Protein AF-A0A9P7B1E9-F1 (afdb_monomer)

Mean predicted aligned error: 4.39 Å

InterPro domains:
  IPR023210 NADP-dependent oxidoreductase domain [PF00248] (2-74)
  IPR036812 NAD(P)-dependent oxidoreductase domain superfamily [G3DSA:3.20.20.100] (1-88)
  IPR036812 NAD(P)-dependent oxidoreductase domain superfamily [SSF51430] (2-75)

Solvent-accessible surface area (backbone atoms only — not comparable to full-atom values): 5270 Å² total; per-residue (Å²): 124,69,49,76,30,68,52,22,36,62,46,64,61,39,86,81,31,32,41,70,70,62,39,45,53,51,51,50,52,36,48,78,71,66,46,36,37,40,35,55,49,78,18,51,65,55,52,57,45,40,36,65,75,69,69,51,60,69,91,67,48,48,81,47,80,83,86,86,78,63,43,39,80,44,64,70,48,60,49,91,74,55,90,50,49,92,82,56,30,84

Radius of gyration: 14.4 Å; Cα contacts (8 Å, |Δi|>4): 122; chains: 1; bounding box: 34×26×37 Å

Structure (mmCIF, N/CA/C/O backbone):
data_AF-A0A9P7B1E9-F1
#
_entry.id   AF-A0A9P7B1E9-F1
#
loop_
_atom_site.group_PDB
_atom_site.id
_atom_site.type_symbol
_atom_site.label_atom_id
_atom_site.label_alt_id
_atom_site.label_comp_id
_atom_site.label_asym_id
_atom_site.label_entity_id
_atom_site.label_seq_id
_atom_site.pdbx_PDB_ins_code
_atom_site.Cartn_x
_atom_site.Cartn_y
_atom_site.Cartn_z
_atom_site.occupancy
_atom_site.B_iso_or_equiv
_atom_site.auth_seq_id
_atom_site.auth_comp_id
_atom_site.auth_asym_id
_atom_site.auth_atom_id
_atom_site.pdbx_PDB_model_num
ATOM 1 N N . VAL A 1 1 ? 3.199 -1.495 14.641 1.00 91.88 1 VAL A N 1
ATOM 2 C CA . VAL A 1 1 ? 3.176 -2.443 13.501 1.00 91.88 1 VAL A CA 1
ATOM 3 C C . VAL A 1 1 ? 2.896 -1.638 12.242 1.00 91.88 1 VAL A C 1
ATOM 5 O O . VAL A 1 1 ? 2.124 -0.693 12.338 1.00 91.88 1 VAL A O 1
ATOM 8 N N . ILE A 1 2 ? 3.551 -1.949 11.122 1.00 95.44 2 ILE A N 1
ATOM 9 C CA . ILE A 1 2 ? 3.361 -1.276 9.825 1.00 95.44 2 ILE A CA 1
ATOM 10 C C . ILE A 1 2 ? 2.982 -2.347 8.804 1.00 95.44 2 ILE A C 1
ATOM 12 O O . ILE A 1 2 ? 3.594 -3.416 8.805 1.00 95.44 2 ILE A O 1
ATOM 16 N N . LEU A 1 3 ? 1.997 -2.067 7.951 1.00 96.06 3 LEU A N 1
ATOM 17 C CA . LEU A 1 3 ? 1.688 -2.922 6.809 1.00 96.06 3 LEU A CA 1
ATOM 18 C C . LEU A 1 3 ? 2.579 -2.529 5.628 1.00 96.06 3 LEU A C 1
ATOM 20 O O . LEU A 1 3 ? 2.419 -1.449 5.061 1.00 96.06 3 LEU A O 1
ATOM 24 N N . GLY A 1 4 ? 3.512 -3.405 5.263 1.00 94.88 4 GLY A N 1
ATOM 25 C CA . GLY A 1 4 ? 4.258 -3.278 4.014 1.00 94.88 4 GLY A CA 1
ATOM 26 C C . GLY A 1 4 ? 3.399 -3.740 2.841 1.00 94.88 4 GLY A C 1
ATOM 27 O O . GLY A 1 4 ? 2.908 -4.867 2.841 1.00 94.88 4 GLY A O 1
ATOM 28 N N . CYS A 1 5 ? 3.230 -2.888 1.835 1.00 94.50 5 CYS A N 1
ATOM 29 C CA . CYS A 1 5 ? 2.350 -3.139 0.698 1.00 94.50 5 CYS A CA 1
ATOM 30 C C . CYS A 1 5 ? 3.102 -3.517 -0.582 1.00 94.50 5 CYS A C 1
ATOM 32 O O . CYS A 1 5 ? 2.531 -3.443 -1.668 1.00 94.50 5 CYS A O 1
ATOM 34 N N . MET A 1 6 ? 4.372 -3.916 -0.483 1.00 91.69 6 MET A N 1
ATOM 35 C CA . MET A 1 6 ? 5.143 -4.366 -1.642 1.00 91.69 6 MET A CA 1
ATOM 36 C C . MET A 1 6 ? 4.515 -5.617 -2.278 1.00 91.69 6 MET A C 1
ATOM 38 O O . MET A 1 6 ? 4.503 -5.740 -3.490 1.00 91.69 6 MET A O 1
ATOM 42 N N . SER A 1 7 ? 3.912 -6.499 -1.480 1.00 93.00 7 SER A N 1
ATOM 43 C CA . SER A 1 7 ? 3.284 -7.742 -1.951 1.00 93.00 7 SER A CA 1
ATOM 44 C C . SER A 1 7 ? 1.925 -7.582 -2.615 1.00 93.00 7 SER A C 1
ATOM 46 O O . SER A 1 7 ? 1.269 -8.590 -2.837 1.00 93.00 7 SER A O 1
ATOM 48 N N . TYR A 1 8 ? 1.482 -6.368 -2.934 1.00 94.75 8 TYR A N 1
ATOM 49 C CA . TYR A 1 8 ? 0.190 -6.143 -3.580 1.00 94.75 8 TYR A CA 1
ATOM 50 C C . TYR A 1 8 ? 0.382 -5.393 -4.892 1.00 94.75 8 TYR A C 1
ATOM 52 O O . TYR A 1 8 ? 1.078 -4.380 -4.926 1.00 94.75 8 TYR A O 1
ATOM 60 N N . GLY A 1 9 ? -0.256 -5.853 -5.966 1.00 92.69 9 GLY A N 1
ATOM 61 C CA . GLY A 1 9 ? -0.092 -5.229 -7.277 1.00 92.69 9 GLY A CA 1
ATOM 62 C C . GLY A 1 9 ? -0.304 -6.204 -8.424 1.00 92.69 9 GLY A C 1
ATOM 63 O O . GLY A 1 9 ? -1.253 -6.987 -8.414 1.00 92.69 9 GLY A O 1
ATOM 64 N N . ASN A 1 10 ? 0.551 -6.112 -9.439 1.00 90.81 10 ASN A N 1
ATOM 65 C CA . ASN A 1 10 ? 0.529 -6.984 -10.609 1.00 90.81 10 ASN A CA 1
ATOM 66 C C . ASN A 1 10 ? 1.418 -8.234 -10.427 1.00 90.81 10 ASN A C 1
ATOM 68 O O . ASN A 1 10 ? 2.628 -8.110 -10.241 1.00 90.81 10 ASN A O 1
ATOM 72 N N . LYS A 1 11 ? 0.843 -9.441 -10.561 1.00 92.94 11 LYS A N 1
ATOM 73 C CA . LYS A 1 11 ? 1.573 -10.728 -10.485 1.00 92.94 11 LYS A CA 1
ATOM 74 C C . LYS A 1 11 ? 2.659 -10.912 -11.547 1.00 92.94 11 LYS A C 1
ATOM 76 O O . LYS A 1 11 ? 3.568 -11.711 -11.350 1.00 92.94 11 LYS A O 1
ATOM 81 N N . GLN A 1 12 ? 2.611 -10.162 -12.648 1.00 91.31 12 GLN A N 1
ATOM 82 C CA . GLN A 1 12 ? 3.667 -10.180 -13.667 1.00 91.31 12 GLN A CA 1
ATOM 83 C C . GLN A 1 12 ? 5.001 -9.639 -13.141 1.00 91.31 12 GLN A C 1
ATOM 85 O O . GLN A 1 12 ? 6.048 -10.003 -13.670 1.00 91.31 12 GLN A O 1
ATOM 90 N N . TRP A 1 13 ? 4.970 -8.816 -12.088 1.00 85.44 13 TRP A N 1
ATOM 91 C CA . TRP A 1 13 ? 6.182 -8.312 -11.454 1.00 85.44 13 TRP A CA 1
ATOM 92 C C . TRP A 1 13 ? 6.915 -9.405 -10.665 1.00 85.44 13 TRP A C 1
ATOM 94 O O . TRP A 1 13 ? 8.137 -9.529 -10.774 1.00 85.44 13 TRP A O 1
ATOM 104 N N . ALA A 1 14 ? 6.178 -10.218 -9.898 1.00 89.38 14 ALA A N 1
ATOM 105 C CA . ALA A 1 14 ? 6.698 -11.409 -9.234 1.00 89.38 14 ALA A CA 1
ATOM 106 C C . ALA A 1 14 ? 5.579 -12.370 -8.787 1.00 89.38 14 ALA A C 1
ATOM 108 O O . ALA A 1 14 ? 4.492 -11.941 -8.406 1.00 89.38 14 ALA A O 1
ATOM 109 N N . GLU A 1 15 ? 5.878 -13.673 -8.738 1.00 92.75 15 GLU A N 1
ATOM 110 C CA . GLU A 1 15 ? 4.900 -14.732 -8.416 1.00 92.75 15 GLU A CA 1
ATOM 111 C C . GLU A 1 15 ? 4.259 -14.606 -7.024 1.00 92.75 15 GLU A C 1
ATOM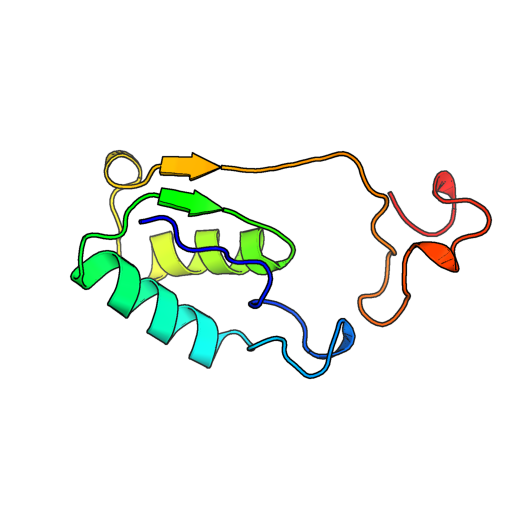 113 O O . GLU A 1 15 ? 3.135 -15.054 -6.814 1.00 92.75 15 GLU A O 1
ATOM 118 N N . TRP A 1 16 ? 4.961 -13.997 -6.066 1.00 91.94 16 TRP A N 1
ATOM 119 C CA . TRP A 1 16 ? 4.500 -13.827 -4.683 1.00 91.94 16 TRP A CA 1
ATOM 120 C C . TRP A 1 16 ? 3.587 -12.610 -4.482 1.00 91.94 16 TRP A C 1
ATOM 122 O O . TRP A 1 16 ? 3.099 -12.385 -3.373 1.00 91.94 16 TRP A O 1
ATOM 132 N N . VAL A 1 17 ? 3.377 -11.804 -5.523 1.00 94.00 17 VAL A N 1
ATOM 133 C CA . VAL A 1 17 ? 2.488 -10.643 -5.471 1.00 94.00 17 VAL A CA 1
ATOM 134 C C . VAL A 1 17 ? 1.041 -11.120 -5.413 1.00 94.00 17 VAL A C 1
ATOM 136 O O . VAL A 1 17 ? 0.637 -12.035 -6.123 1.00 94.00 17 VAL A O 1
ATOM 139 N N . LEU A 1 18 ? 0.241 -10.479 -4.575 1.00 95.38 18 LEU A N 1
ATOM 140 C CA . LEU A 1 18 ? -1.189 -10.707 -4.444 1.00 95.38 18 LEU A CA 1
ATOM 141 C C . LEU A 1 18 ? -1.943 -9.662 -5.265 1.00 95.38 18 LEU A C 1
ATOM 143 O O . LEU A 1 18 ? -1.599 -8.474 -5.270 1.00 95.38 18 LEU A O 1
ATOM 147 N N . GLU A 1 19 ? -2.972 -10.108 -5.979 1.00 94.44 19 GLU A N 1
ATOM 148 C CA . GLU A 1 19 ? -3.758 -9.220 -6.832 1.00 94.44 19 GLU A CA 1
ATOM 149 C C . GLU A 1 19 ? -4.876 -8.540 -6.039 1.00 94.44 19 GLU A C 1
ATOM 151 O O . GLU A 1 19 ? -5.009 -8.678 -4.824 1.00 94.44 19 GLU A O 1
ATOM 156 N N . LYS A 1 20 ? -5.663 -7.737 -6.747 1.00 94.62 20 LYS A N 1
ATOM 157 C CA . LYS A 1 20 ? -6.608 -6.780 -6.181 1.00 94.62 20 LYS A CA 1
ATOM 158 C C . LYS A 1 20 ? -7.513 -7.350 -5.087 1.00 94.62 20 LYS A C 1
ATOM 160 O O . LYS A 1 20 ? -7.637 -6.713 -4.047 1.00 94.62 20 LYS A O 1
ATOM 165 N N . ASP A 1 21 ? -8.166 -8.483 -5.317 1.00 95.94 21 ASP A N 1
ATOM 166 C CA . ASP A 1 21 ? -9.176 -8.979 -4.377 1.00 95.94 21 ASP A CA 1
ATOM 167 C C . ASP A 1 21 ? -8.539 -9.405 -3.048 1.00 95.94 21 ASP A C 1
ATOM 169 O O . ASP A 1 21 ? -8.957 -8.929 -1.993 1.00 95.94 21 ASP A O 1
ATOM 173 N N . GLU A 1 22 ? -7.444 -10.166 -3.116 1.00 96.75 22 GLU A N 1
ATOM 174 C CA . GLU A 1 22 ? -6.638 -10.575 -1.957 1.00 96.75 22 GLU A CA 1
ATOM 175 C C . GLU A 1 22 ? -6.069 -9.348 -1.216 1.00 96.75 22 GLU A C 1
ATOM 177 O O . GLU A 1 22 ? -6.138 -9.244 0.011 1.00 96.75 22 GLU A O 1
ATOM 182 N N . ALA A 1 23 ? -5.560 -8.361 -1.963 1.00 96.12 23 ALA A N 1
ATOM 183 C CA . ALA A 1 23 ? -5.038 -7.121 -1.394 1.00 96.12 23 ALA A CA 1
ATOM 184 C C . ALA A 1 23 ? -6.109 -6.343 -0.615 1.00 96.12 23 ALA A C 1
ATOM 186 O O . ALA A 1 23 ? -5.857 -5.865 0.491 1.00 96.12 23 ALA A O 1
ATOM 187 N N . LEU A 1 24 ? -7.317 -6.222 -1.172 1.00 96.94 24 LEU A N 1
ATOM 188 C CA . LEU A 1 24 ? -8.419 -5.498 -0.540 1.00 96.94 24 LEU A CA 1
ATOM 189 C C . LEU A 1 24 ? -8.901 -6.190 0.741 1.00 96.94 24 LEU A C 1
ATOM 191 O O . LEU A 1 24 ? -9.209 -5.498 1.712 1.00 96.94 24 LEU A O 1
ATOM 195 N N . GLU A 1 25 ? -8.937 -7.523 0.773 1.00 97.75 25 GLU A N 1
ATOM 196 C CA . GLU A 1 25 ? -9.247 -8.280 1.993 1.00 97.75 25 GLU A CA 1
ATOM 197 C C . GLU A 1 25 ? -8.206 -8.027 3.089 1.00 97.75 25 GLU A C 1
ATOM 199 O O . GLU A 1 25 ? -8.564 -7.721 4.230 1.00 97.75 25 GLU A O 1
ATOM 204 N N . HIS A 1 26 ? -6.920 -8.060 2.734 1.00 97.12 26 HIS A N 1
ATOM 205 C CA . HIS A 1 26 ? -5.835 -7.787 3.674 1.00 97.12 26 HIS A CA 1
ATOM 206 C C . HIS A 1 26 ? -5.862 -6.345 4.194 1.00 97.12 26 HIS A C 1
ATOM 208 O O . HIS A 1 26 ? -5.695 -6.124 5.394 1.00 97.12 26 HIS A O 1
ATOM 214 N N . PHE A 1 27 ? -6.104 -5.355 3.328 1.00 97.06 27 PHE A N 1
ATOM 215 C CA . PHE A 1 27 ? -6.207 -3.950 3.736 1.00 97.06 27 PHE A CA 1
ATOM 216 C C . PHE A 1 27 ? -7.371 -3.711 4.692 1.00 97.06 27 PHE A C 1
ATOM 218 O O . PHE A 1 27 ? -7.213 -2.997 5.684 1.00 97.06 27 PHE A O 1
ATOM 225 N N . LYS A 1 28 ? -8.518 -4.344 4.430 1.00 97.56 28 LYS A N 1
ATOM 226 C CA . LYS A 1 28 ? -9.669 -4.286 5.328 1.00 97.56 28 LYS A CA 1
ATOM 227 C C . LYS A 1 28 ? -9.326 -4.875 6.696 1.00 97.56 28 LYS A C 1
ATOM 229 O O . LYS A 1 28 ? -9.505 -4.195 7.702 1.00 97.56 28 LYS A O 1
ATOM 234 N N . ALA A 1 29 ? -8.773 -6.087 6.727 1.00 98.00 29 ALA A N 1
ATOM 235 C CA . ALA A 1 29 ? -8.397 -6.749 7.973 1.00 98.00 29 ALA A CA 1
ATOM 236 C C . ALA A 1 29 ? -7.352 -5.941 8.761 1.00 98.00 29 ALA A C 1
ATOM 238 O O . ALA A 1 29 ? -7.484 -5.762 9.970 1.00 98.00 29 ALA A O 1
ATOM 239 N N . ALA A 1 30 ? -6.335 -5.398 8.085 1.00 97.62 30 ALA A N 1
ATOM 240 C CA . ALA A 1 30 ? -5.322 -4.558 8.717 1.00 97.62 30 ALA A CA 1
ATOM 241 C C . ALA A 1 30 ? -5.944 -3.316 9.370 1.00 97.62 30 ALA A C 1
ATOM 243 O O . ALA A 1 30 ? -5.637 -3.012 10.524 1.00 97.62 30 ALA A O 1
ATOM 244 N N . TYR A 1 31 ? -6.849 -2.634 8.664 1.00 97.69 31 TYR A N 1
ATOM 245 C CA . TYR A 1 31 ? -7.552 -1.474 9.203 1.00 97.69 31 TYR A CA 1
ATOM 246 C C . TYR A 1 31 ? -8.437 -1.831 10.405 1.00 97.69 31 TYR A C 1
ATOM 248 O O . TYR A 1 31 ? -8.367 -1.159 11.433 1.00 97.69 31 TYR A O 1
ATOM 256 N N . GLU A 1 32 ? -9.221 -2.910 10.313 1.00 97.38 32 GLU A N 1
ATOM 257 C CA . GLU A 1 32 ? -10.094 -3.392 11.397 1.00 97.38 32 GLU A CA 1
ATOM 258 C C . GLU A 1 32 ? -9.306 -3.794 12.654 1.00 97.38 32 GLU A C 1
ATOM 260 O O . GLU A 1 32 ? -9.782 -3.616 13.774 1.00 97.38 32 GLU A O 1
ATOM 265 N N . LEU A 1 33 ? -8.067 -4.262 12.483 1.00 98.12 33 LEU A N 1
ATOM 266 C CA . LEU A 1 33 ? -7.135 -4.568 13.572 1.00 98.12 33 LEU A CA 1
ATOM 267 C C . LEU A 1 33 ? -6.381 -3.333 14.104 1.00 98.12 33 LEU A C 1
ATOM 269 O O . LEU A 1 33 ? -5.520 -3.462 14.975 1.00 98.12 33 LEU A O 1
ATOM 273 N N . GLY A 1 34 ? -6.677 -2.135 13.594 1.00 97.31 34 GLY A N 1
ATOM 274 C CA . GLY A 1 34 ? -6.054 -0.881 14.019 1.00 97.31 34 GLY A CA 1
ATOM 275 C C . GLY A 1 34 ? -4.658 -0.632 13.439 1.00 97.31 34 GLY A C 1
ATOM 276 O O . GLY A 1 34 ? -3.958 0.273 13.898 1.00 97.31 34 GLY A O 1
ATOM 277 N N . ILE A 1 35 ? -4.230 -1.399 12.431 1.00 97.88 35 ILE A N 1
ATOM 278 C CA . ILE A 1 35 ? -2.971 -1.163 11.714 1.00 97.88 35 ILE A CA 1
ATOM 279 C C . ILE A 1 35 ? -3.209 -0.048 10.696 1.00 97.88 35 ILE A C 1
ATOM 281 O O . ILE A 1 35 ? -3.745 -0.264 9.610 1.00 97.88 35 ILE A O 1
ATOM 285 N N . ASN A 1 36 ? -2.793 1.160 11.061 1.00 95.69 36 ASN A N 1
ATOM 286 C CA . ASN A 1 36 ? -3.091 2.392 10.332 1.00 95.69 36 ASN A CA 1
ATOM 287 C C . ASN A 1 36 ? -1.893 3.021 9.605 1.00 95.69 36 ASN A C 1
ATOM 289 O O . ASN A 1 36 ? -2.074 4.009 8.896 1.00 95.69 36 ASN A O 1
ATOM 293 N N . THR A 1 37 ? -0.690 2.463 9.755 1.00 96.19 37 THR A N 1
ATOM 294 C CA . THR A 1 37 ? 0.500 2.897 9.010 1.00 96.19 37 THR A CA 1
ATOM 295 C C . THR A 1 37 ? 0.776 1.929 7.872 1.00 96.19 37 THR A C 1
ATOM 297 O O . THR A 1 37 ? 1.102 0.764 8.127 1.00 96.19 37 THR A O 1
ATOM 300 N N . TRP A 1 38 ? 0.641 2.397 6.631 1.00 94.00 38 TRP A N 1
ATOM 301 C CA . TRP A 1 38 ? 0.808 1.596 5.414 1.00 94.00 38 TRP A CA 1
ATOM 302 C C . TRP A 1 3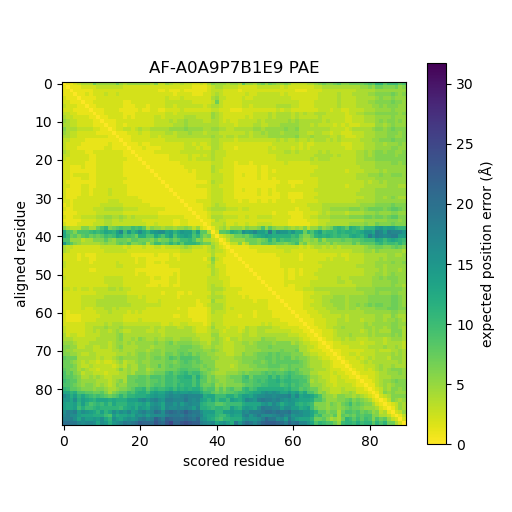8 ? 1.944 2.160 4.552 1.00 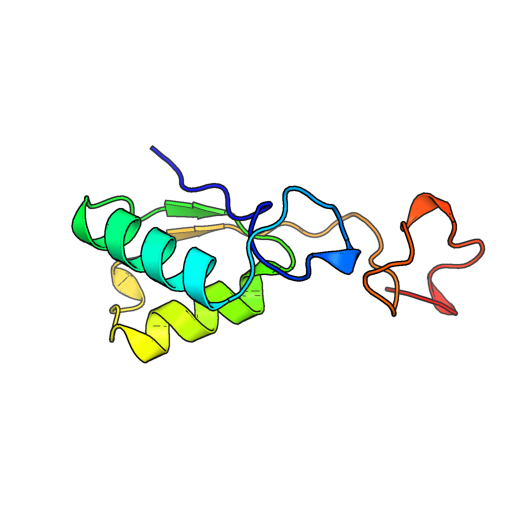94.00 38 TRP A C 1
ATOM 304 O O . TRP A 1 38 ? 2.048 3.375 4.372 1.00 94.00 38 TRP A O 1
ATOM 314 N N . ASP A 1 39 ? 2.787 1.273 4.026 1.00 83.75 39 ASP A N 1
ATOM 315 C CA . ASP A 1 39 ? 3.985 1.599 3.246 1.00 83.75 39 ASP A CA 1
ATOM 316 C C . ASP A 1 39 ? 3.894 0.996 1.837 1.00 83.75 39 ASP A C 1
ATOM 318 O O . ASP A 1 39 ? 3.569 -0.177 1.703 1.00 83.75 39 ASP A O 1
ATOM 322 N N . ASN A 1 40 ? 4.141 1.770 0.781 1.00 72.25 40 ASN A N 1
ATOM 323 C CA . ASN A 1 40 ? 3.611 1.477 -0.561 1.00 72.25 40 ASN A CA 1
ATOM 324 C C . ASN A 1 40 ? 4.662 1.139 -1.662 1.00 72.25 40 ASN A C 1
ATOM 326 O O . ASN A 1 40 ? 5.876 1.205 -1.439 1.00 72.25 40 ASN A O 1
ATOM 330 N N . GLY A 1 41 ? 4.147 0.692 -2.825 1.00 70.25 41 GLY A N 1
ATOM 331 C CA . GLY A 1 41 ? 4.827 0.302 -4.083 1.00 70.25 41 GLY A CA 1
ATOM 332 C C . GLY A 1 41 ? 3.837 0.359 -5.275 1.00 70.25 41 GLY A C 1
ATOM 333 O O . GLY A 1 41 ? 2.994 1.249 -5.283 1.00 70.25 41 GLY A O 1
ATOM 334 N N . ASP A 1 42 ? 3.816 -0.605 -6.221 1.00 74.25 42 ASP A N 1
ATOM 335 C CA . ASP A 1 42 ? 2.742 -0.710 -7.267 1.00 74.25 42 ASP A CA 1
ATOM 336 C C . ASP A 1 42 ? 1.316 -0.743 -6.659 1.00 74.25 42 ASP A C 1
ATOM 338 O O . ASP A 1 42 ? 0.306 -0.393 -7.273 1.00 74.25 42 ASP A O 1
ATOM 342 N N . SER A 1 43 ? 1.240 -1.100 -5.378 1.00 81.88 43 SER A N 1
ATOM 343 C CA . SER A 1 43 ? 0.051 -1.057 -4.538 1.00 81.88 43 SER A CA 1
ATOM 344 C C . SER A 1 43 ? -0.553 0.328 -4.302 1.00 81.88 43 SER A C 1
ATOM 346 O O . SER A 1 43 ? -1.665 0.377 -3.780 1.00 81.88 43 SER A O 1
ATOM 348 N N . GLU A 1 44 ? 0.084 1.446 -4.674 1.00 89.50 44 GLU A N 1
ATOM 349 C CA . GLU A 1 44 ? -0.467 2.798 -4.454 1.00 89.50 44 GLU A CA 1
ATOM 350 C C . GLU A 1 44 ? -1.893 2.952 -5.003 1.00 89.50 44 GLU A C 1
ATOM 352 O O . GLU A 1 44 ? -2.785 3.468 -4.317 1.00 89.50 44 GLU A O 1
ATOM 357 N N . ARG A 1 45 ? -2.149 2.410 -6.201 1.00 92.12 45 ARG A N 1
ATOM 358 C CA . ARG A 1 45 ? -3.494 2.396 -6.799 1.00 92.12 45 ARG A CA 1
ATOM 359 C C . ARG A 1 45 ? -4.494 1.582 -5.969 1.00 92.12 45 ARG A C 1
ATOM 361 O O . ARG A 1 45 ? -5.647 1.990 -5.833 1.00 92.12 45 ARG A O 1
ATOM 368 N N . LEU A 1 46 ? -4.053 0.457 -5.400 1.00 95.00 46 LEU A N 1
ATOM 369 C CA . LEU A 1 46 ? -4.886 -0.453 -4.609 1.00 95.00 46 LEU A CA 1
ATOM 370 C C . LEU A 1 46 ? -5.167 0.116 -3.217 1.00 95.00 46 LEU A C 1
ATOM 372 O O . LEU A 1 46 ? -6.293 0.008 -2.743 1.00 95.00 46 LEU A O 1
ATOM 376 N N . VAL A 1 47 ? -4.194 0.786 -2.594 1.00 95.06 47 VAL A N 1
ATOM 377 C CA . VAL A 1 47 ? -4.385 1.528 -1.339 1.00 95.06 47 VAL A CA 1
ATOM 378 C C . VAL A 1 47 ? -5.425 2.628 -1.537 1.00 95.06 47 VAL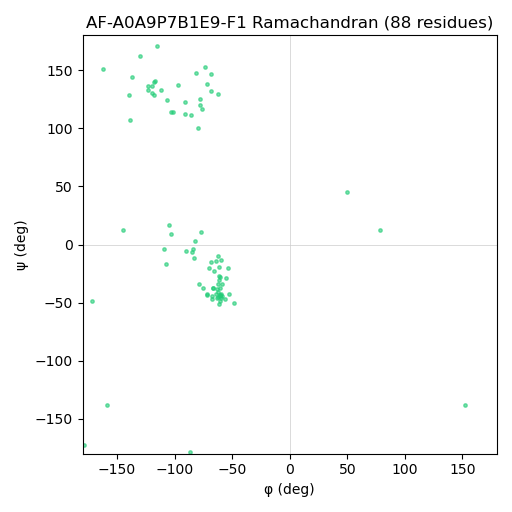 A C 1
ATOM 380 O O . VAL A 1 47 ? -6.380 2.721 -0.767 1.00 95.06 47 VAL A O 1
ATOM 383 N N . GLY A 1 48 ? -5.294 3.428 -2.601 1.00 94.56 48 GLY A N 1
ATOM 384 C CA . GLY A 1 48 ? -6.279 4.460 -2.926 1.00 94.56 48 GLY A CA 1
ATOM 385 C C . GLY A 1 48 ? -7.675 3.886 -3.184 1.00 94.56 48 GLY A C 1
ATOM 386 O O . GLY A 1 48 ? -8.677 4.486 -2.797 1.00 94.56 48 GLY A O 1
ATOM 387 N N . GLU A 1 49 ? -7.760 2.716 -3.821 1.00 95.75 49 GLU A N 1
ATOM 388 C CA . GLU A 1 49 ? -9.026 2.012 -4.001 1.00 95.75 49 GLU A CA 1
ATOM 389 C C . GLU A 1 49 ? -9.609 1.503 -2.678 1.00 95.75 49 GLU A C 1
ATOM 391 O O . GLU A 1 49 ? -10.794 1.710 -2.439 1.00 95.75 49 GLU A O 1
ATOM 396 N N . ALA A 1 50 ? -8.799 0.908 -1.802 1.00 96.19 50 ALA A N 1
ATOM 397 C CA . ALA A 1 50 ? -9.231 0.414 -0.497 1.00 96.19 50 ALA A CA 1
ATOM 398 C C . ALA A 1 50 ? -9.822 1.530 0.370 1.00 96.19 50 ALA A C 1
ATOM 400 O O . ALA A 1 50 ? -10.896 1.358 0.942 1.00 96.19 50 ALA A O 1
ATOM 401 N N . ILE A 1 51 ? -9.161 2.693 0.398 1.00 96.69 51 ILE A N 1
ATOM 402 C CA . ILE A 1 51 ? -9.630 3.877 1.131 1.00 96.69 51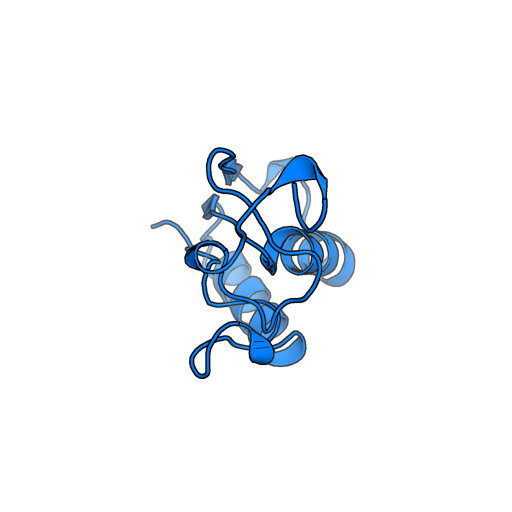 ILE A CA 1
ATOM 403 C C . ILE A 1 51 ? -11.042 4.264 0.685 1.00 96.69 51 ILE A C 1
ATOM 405 O O . ILE A 1 51 ? -11.913 4.475 1.522 1.00 96.69 51 ILE A O 1
ATOM 409 N N . ARG A 1 52 ? -11.290 4.305 -0.631 1.00 97.31 52 ARG A N 1
ATOM 410 C CA . ARG A 1 52 ? -12.611 4.635 -1.191 1.00 97.31 52 ARG A CA 1
ATOM 411 C C . ARG A 1 52 ? -13.633 3.518 -0.981 1.00 97.31 52 ARG A C 1
ATOM 413 O O . ARG A 1 52 ? -14.777 3.796 -0.649 1.00 97.31 52 ARG A O 1
ATOM 420 N N . LYS A 1 53 ? -13.237 2.260 -1.191 1.00 97.62 53 LYS A N 1
ATOM 421 C CA . LYS A 1 53 ? -14.125 1.090 -1.128 1.00 97.62 53 LYS A CA 1
ATOM 422 C C . LYS A 1 53 ? -14.641 0.830 0.284 1.00 97.62 53 LYS A C 1
ATOM 424 O O . LYS A 1 53 ? -15.784 0.411 0.438 1.00 97.62 53 LYS A O 1
ATOM 429 N N . PHE A 1 54 ? -13.799 1.045 1.290 1.00 97.56 54 PHE A N 1
ATOM 430 C CA . PHE A 1 54 ? -14.123 0.791 2.693 1.00 97.56 54 PHE A CA 1
ATOM 431 C C . PHE A 1 54 ? -14.443 2.065 3.479 1.00 97.56 54 PHE A C 1
ATOM 433 O O . PHE A 1 54 ? -14.557 1.995 4.698 1.00 97.56 54 PHE A O 1
ATOM 440 N N . ASP A 1 55 ? -14.580 3.201 2.787 1.00 97.62 55 ASP A N 1
ATOM 441 C CA . ASP A 1 55 ? -14.888 4.509 3.375 1.00 97.62 55 ASP A CA 1
ATOM 442 C C . ASP A 1 55 ? -13.974 4.851 4.566 1.00 97.62 55 ASP A C 1
ATOM 444 O O . ASP A 1 55 ? -14.411 5.258 5.641 1.00 97.62 55 ASP A O 1
ATOM 448 N N . ILE A 1 56 ? -12.667 4.614 4.394 1.00 97.56 56 ILE A N 1
ATOM 449 C CA . ILE A 1 56 ? -11.680 4.856 5.448 1.00 97.56 56 ILE A CA 1
ATOM 450 C C . ILE A 1 56 ? -11.399 6.361 5.507 1.00 97.56 56 ILE A C 1
ATOM 452 O O . ILE A 1 56 ? -10.883 6.914 4.529 1.00 97.56 56 ILE A O 1
ATOM 456 N N . PRO A 1 57 ? -11.647 7.041 6.643 1.00 97.56 57 PRO A N 1
ATOM 457 C CA . PRO A 1 57 ? -11.340 8.459 6.758 1.00 97.56 57 PRO A CA 1
ATOM 458 C C . PRO A 1 57 ? -9.834 8.687 6.603 1.00 97.56 57 PRO A C 1
ATOM 460 O O . PRO A 1 57 ? -9.020 8.020 7.249 1.00 97.56 57 PRO A O 1
ATOM 463 N N . ARG A 1 58 ? -9.433 9.622 5.736 1.00 95.62 58 ARG A N 1
ATOM 464 C CA . ARG A 1 58 ? -8.019 9.818 5.374 1.00 95.62 58 ARG A CA 1
ATOM 465 C C . ARG A 1 58 ? -7.151 10.144 6.591 1.00 95.62 58 ARG A C 1
ATOM 467 O O . ARG A 1 58 ? -5.995 9.728 6.634 1.00 95.62 58 ARG A O 1
ATOM 474 N N . GLU A 1 59 ? -7.691 10.857 7.570 1.00 97.31 59 GLU A N 1
ATOM 475 C CA . GLU A 1 59 ? -7.039 11.221 8.829 1.00 97.31 59 GLU A CA 1
ATOM 476 C C . GLU A 1 59 ? -6.778 10.027 9.760 1.00 97.31 59 GLU A C 1
ATOM 478 O O . GLU A 1 59 ? -5.987 10.138 10.694 1.00 97.31 59 GLU A O 1
ATOM 483 N N . LYS A 1 60 ? -7.414 8.876 9.508 1.00 97.19 60 LYS A N 1
ATOM 484 C CA . LYS A 1 60 ? -7.187 7.635 10.257 1.00 97.19 60 LYS A CA 1
ATOM 485 C C . LYS A 1 60 ? -5.999 6.832 9.742 1.00 97.19 60 LYS A C 1
ATOM 487 O O . LYS A 1 60 ? -5.646 5.857 10.395 1.00 97.19 60 LYS A O 1
ATOM 492 N N . LEU A 1 61 ? -5.385 7.227 8.624 1.00 97.19 61 LEU A N 1
ATOM 493 C CA . LEU A 1 61 ? -4.250 6.530 8.020 1.00 97.19 61 LEU A CA 1
ATOM 494 C C . LEU A 1 61 ? -2.986 7.395 7.980 1.00 97.19 61 LEU A C 1
ATOM 496 O O . LEU A 1 61 ? -3.009 8.572 7.611 1.00 97.19 61 LEU A O 1
ATOM 500 N N . VAL A 1 62 ? -1.851 6.760 8.257 1.00 96.88 62 VAL A N 1
ATOM 501 C CA . VAL A 1 62 ? -0.515 7.275 7.956 1.00 96.88 62 VAL A CA 1
ATOM 502 C C . VAL A 1 62 ? -0.006 6.532 6.724 1.00 96.88 62 VAL A C 1
ATOM 504 O O . VAL A 1 62 ? 0.203 5.323 6.759 1.00 96.88 62 VAL A O 1
ATOM 507 N N . ILE A 1 63 ? 0.176 7.257 5.621 1.00 94.88 63 ILE A N 1
ATOM 508 C CA . ILE A 1 63 ? 0.648 6.692 4.352 1.00 94.88 63 ILE A CA 1
ATOM 509 C C . ILE A 1 63 ? 2.093 7.128 4.151 1.00 94.88 63 ILE A C 1
ATOM 511 O O . ILE A 1 63 ? 2.379 8.326 4.172 1.00 94.88 63 ILE A O 1
ATOM 515 N N . LEU A 1 64 ? 2.981 6.157 3.961 1.00 94.19 64 LEU A N 1
ATOM 516 C CA . LEU A 1 64 ? 4.396 6.369 3.677 1.00 94.19 64 LEU A CA 1
ATOM 517 C C . LEU A 1 64 ? 4.693 5.917 2.241 1.00 94.19 64 LEU A C 1
ATOM 519 O O . LEU A 1 64 ? 4.261 4.835 1.845 1.00 94.19 64 LEU A O 1
ATOM 523 N N . THR A 1 65 ? 5.417 6.753 1.485 1.00 91.62 65 THR A N 1
ATOM 524 C CA . THR A 1 65 ? 5.879 6.443 0.122 1.00 91.62 65 THR A CA 1
ATOM 525 C C . THR A 1 65 ? 7.356 6.711 -0.084 1.00 91.62 65 THR A C 1
ATOM 527 O O . THR A 1 65 ? 7.998 7.396 0.716 1.00 91.62 65 THR A O 1
ATOM 530 N N . LYS A 1 66 ? 7.901 6.122 -1.149 1.00 89.00 66 LYS A N 1
ATOM 531 C CA . LYS A 1 66 ? 9.312 6.170 -1.522 1.00 89.00 66 LYS A CA 1
ATOM 532 C C . LYS A 1 66 ? 9.421 6.393 -3.026 1.00 89.00 66 LYS A C 1
ATOM 534 O O . LYS A 1 66 ? 8.654 5.830 -3.796 1.00 89.00 66 LYS A O 1
ATOM 539 N N . CYS A 1 67 ? 10.427 7.150 -3.441 1.00 87.88 67 CYS A N 1
ATOM 540 C CA . CYS A 1 67 ? 10.792 7.334 -4.842 1.00 87.88 67 CYS A CA 1
ATOM 541 C C . CYS A 1 67 ? 12.321 7.316 -4.939 1.00 87.88 67 CYS A C 1
ATOM 543 O O . CYS A 1 67 ? 12.975 7.997 -4.148 1.00 87.88 67 CYS A O 1
ATOM 545 N N . PHE A 1 68 ? 12.881 6.497 -5.836 1.00 86.12 68 PHE A N 1
ATOM 546 C CA . PHE A 1 68 ? 14.324 6.457 -6.120 1.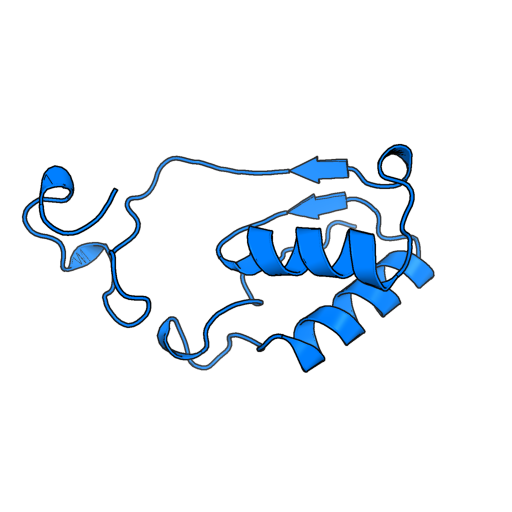00 86.12 68 PHE A CA 1
ATOM 547 C C . PHE A 1 68 ? 14.652 5.570 -7.328 1.00 86.12 68 PHE A C 1
ATOM 549 O O . PHE A 1 68 ? 15.417 5.965 -8.199 1.00 86.12 68 PHE A O 1
ATOM 556 N N . MET A 1 69 ? 14.098 4.354 -7.348 1.00 85.06 69 MET A N 1
ATOM 557 C CA . MET A 1 69 ? 14.364 3.363 -8.392 1.00 85.06 69 MET A CA 1
ATOM 558 C C . MET A 1 69 ? 13.509 3.631 -9.625 1.00 85.06 69 MET A C 1
ATOM 560 O O . MET A 1 69 ? 12.359 4.044 -9.492 1.00 85.06 69 MET A O 1
ATOM 564 N N . THR A 1 70 ? 14.061 3.315 -10.794 1.00 86.88 70 THR A N 1
ATOM 565 C CA . THR A 1 70 ? 13.327 3.361 -12.056 1.00 86.88 70 THR A CA 1
ATOM 566 C C . THR A 1 70 ? 12.255 2.277 -12.112 1.00 86.88 70 THR A C 1
ATOM 568 O O . THR A 1 70 ? 12.426 1.171 -11.587 1.00 86.88 70 THR A O 1
ATOM 571 N N . VAL A 1 71 ? 11.153 2.590 -12.777 1.00 84.75 71 VAL A N 1
ATOM 572 C CA . VAL A 1 71 ? 10.019 1.706 -13.029 1.00 84.75 71 VAL A CA 1
ATOM 573 C C . VAL A 1 71 ? 9.899 1.531 -14.537 1.00 84.75 71 VAL A C 1
ATOM 575 O O . VAL A 1 71 ? 9.911 2.501 -15.289 1.00 84.75 71 VAL A O 1
ATOM 578 N N . ALA A 1 72 ? 9.837 0.284 -14.997 1.00 87.38 72 ALA A N 1
ATOM 579 C CA . ALA A 1 72 ? 9.640 -0.001 -16.413 1.00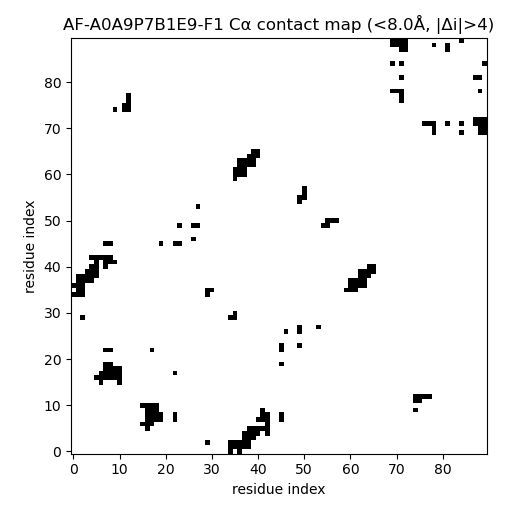 87.38 72 ALA A CA 1
ATOM 580 C C . ALA A 1 72 ? 8.192 0.285 -16.834 1.00 87.38 72 ALA A C 1
ATOM 582 O O . ALA A 1 72 ? 7.272 0.132 -16.033 1.00 87.38 72 ALA A O 1
ATOM 583 N N . ASP A 1 73 ? 7.983 0.609 -18.112 1.00 86.00 73 ASP A N 1
ATOM 584 C CA . ASP A 1 73 ? 6.637 0.849 -18.658 1.00 86.00 73 ASP A CA 1
ATOM 585 C C . ASP A 1 73 ? 5.717 -0.379 -18.562 1.00 86.00 73 ASP A C 1
ATOM 587 O O . ASP A 1 73 ? 4.491 -0.247 -18.521 1.00 86.00 73 ASP A O 1
ATOM 591 N N . THR A 1 74 ? 6.301 -1.584 -18.547 1.00 87.06 74 THR A N 1
ATOM 592 C CA . THR A 1 74 ? 5.566 -2.842 -18.411 1.00 87.06 74 THR A CA 1
ATOM 593 C C . THR A 1 74 ? 5.948 -3.582 -17.126 1.00 87.06 74 THR A C 1
ATOM 595 O O . THR A 1 74 ? 7.125 -3.634 -16.761 1.00 87.06 74 THR A O 1
ATOM 598 N N . PRO A 1 75 ? 4.971 -4.196 -16.437 1.00 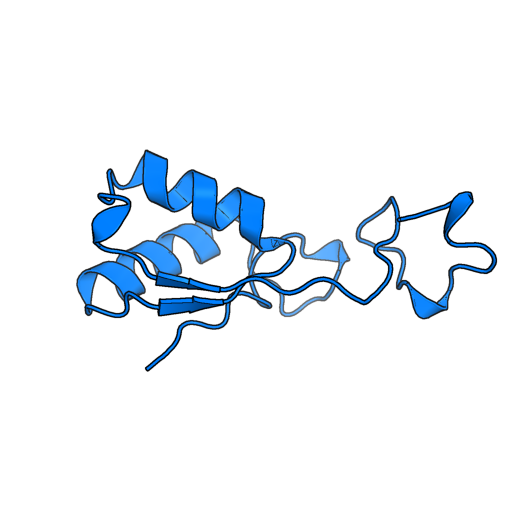85.56 75 PRO A N 1
ATOM 599 C CA . PRO A 1 75 ? 5.182 -4.812 -15.126 1.00 85.56 75 PRO A CA 1
ATOM 600 C C . PRO A 1 75 ? 6.041 -6.087 -15.160 1.00 85.56 75 PRO A C 1
ATOM 602 O O . PRO A 1 75 ? 6.602 -6.463 -14.137 1.00 85.56 75 PRO A O 1
ATOM 605 N N . ASP A 1 76 ? 6.174 -6.742 -16.314 1.00 88.19 76 ASP A N 1
ATOM 606 C CA . ASP A 1 76 ? 7.020 -7.923 -16.537 1.00 88.19 76 ASP A CA 1
ATOM 607 C C . ASP A 1 76 ? 8.496 -7.573 -16.819 1.00 88.19 76 ASP A C 1
ATOM 609 O O . ASP A 1 76 ? 9.383 -8.437 -16.798 1.00 88.19 76 ASP A O 1
ATOM 613 N N . THR A 1 77 ? 8.792 -6.294 -17.065 1.00 88.25 77 THR A N 1
ATOM 614 C CA . THR A 1 77 ? 10.152 -5.829 -17.324 1.00 88.25 77 THR A CA 1
ATOM 615 C C . THR A 1 77 ? 10.828 -5.416 -16.023 1.00 88.25 77 THR A C 1
ATOM 617 O O . THR A 1 77 ? 10.500 -4.407 -15.406 1.00 88.25 77 THR A O 1
ATOM 620 N N . HIS A 1 78 ? 11.850 -6.170 -15.616 1.00 83.50 78 HIS A N 1
ATOM 621 C CA . HIS A 1 78 ? 12.656 -5.784 -14.461 1.00 83.50 78 HIS A CA 1
ATOM 622 C C . HIS A 1 78 ? 13.488 -4.516 -14.769 1.00 83.50 78 HIS A C 1
ATOM 624 O O . HIS A 1 78 ? 14.201 -4.513 -15.780 1.00 83.50 78 HIS A O 1
ATOM 630 N N . PRO A 1 79 ? 13.502 -3.488 -13.895 1.00 80.75 79 PRO A N 1
ATOM 631 C CA . PRO A 1 79 ? 14.201 -2.220 -14.144 1.00 80.75 79 PRO A CA 1
ATOM 632 C C . PRO A 1 79 ? 15.696 -2.350 -14.464 1.00 80.75 79 PRO A C 1
ATOM 634 O O . PRO A 1 79 ? 16.238 -1.571 -15.238 1.00 80.75 79 PRO A O 1
ATOM 637 N N . SER A 1 80 ? 16.372 -3.383 -13.947 1.00 81.94 80 SER A N 1
ATOM 638 C CA . SER A 1 80 ? 17.786 -3.654 -14.276 1.00 81.94 80 SER A CA 1
ATOM 639 C C . SER A 1 80 ? 18.045 -4.004 -15.748 1.00 81.94 80 SER A C 1
ATOM 641 O O . SER A 1 80 ? 19.198 -4.019 -16.173 1.00 81.94 80 SER A O 1
ATOM 643 N N . LYS A 1 81 ? 17.000 -4.318 -16.526 1.00 82.31 81 LYS A N 1
ATOM 644 C CA . LYS A 1 81 ? 17.091 -4.591 -17.968 1.00 82.31 81 LYS A CA 1
ATOM 645 C C . LYS A 1 81 ? 16.924 -3.325 -18.818 1.00 82.31 81 LYS A C 1
ATOM 647 O O . LYS A 1 81 ? 17.066 -3.396 -20.039 1.00 82.31 81 LYS A O 1
ATOM 652 N N . LEU A 1 82 ? 16.618 -2.181 -18.203 1.00 81.75 82 LEU A N 1
ATOM 653 C CA . LEU A 1 82 ? 16.479 -0.907 -18.900 1.00 81.75 82 LEU A CA 1
ATOM 654 C C . LEU A 1 82 ? 17.871 -0.356 -19.233 1.00 81.75 82 LEU A C 1
ATOM 656 O O . LEU A 1 82 ? 18.667 -0.066 -18.347 1.00 81.75 82 LE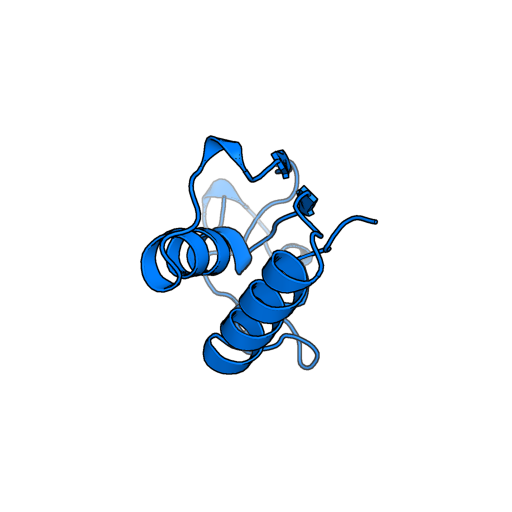U A O 1
ATOM 660 N N . GLN A 1 83 ? 18.172 -0.225 -20.527 1.00 77.06 83 GLN A N 1
ATOM 661 C CA . GLN A 1 83 ? 19.435 0.367 -20.993 1.00 77.06 83 GLN A CA 1
ATOM 662 C C . GLN A 1 83 ? 19.423 1.897 -20.920 1.00 77.06 83 GLN A C 1
ATOM 664 O O . GLN A 1 83 ? 20.456 2.509 -20.670 1.00 77.06 83 GLN A O 1
ATOM 669 N N . ASN A 1 84 ? 18.259 2.504 -21.153 1.00 80.88 84 ASN A N 1
ATOM 670 C CA . ASN A 1 84 ? 18.037 3.935 -21.031 1.00 80.88 84 ASN A CA 1
ATOM 671 C C . ASN A 1 84 ? 16.668 4.146 -20.365 1.00 80.88 84 ASN A C 1
ATOM 673 O O . ASN A 1 84 ? 15.656 3.856 -21.013 1.00 80.88 84 ASN A O 1
ATOM 677 N N . PRO A 1 85 ? 16.627 4.568 -19.088 1.00 72.38 85 PRO A N 1
ATOM 678 C CA . PRO A 1 85 ? 15.372 4.741 -18.373 1.00 72.38 85 PRO A CA 1
ATOM 679 C C . PRO A 1 85 ? 14.478 5.762 -19.076 1.00 72.38 85 PRO A C 1
ATOM 681 O O . PRO A 1 85 ? 13.344 5.414 -19.356 1.00 72.38 85 PRO A O 1
ATOM 684 N N . ASP A 1 86 ? 15.015 6.887 -19.559 1.00 78.94 86 ASP A N 1
ATOM 685 C CA . ASP A 1 86 ? 14.248 7.959 -20.221 1.00 78.94 86 ASP A CA 1
ATOM 686 C C . ASP A 1 86 ? 13.486 7.527 -21.494 1.00 78.94 86 ASP A C 1
ATOM 688 O O . ASP A 1 86 ? 12.661 8.278 -22.015 1.00 78.94 86 ASP A O 1
ATOM 692 N N . GLN A 1 87 ? 13.781 6.346 -22.051 1.00 72.81 87 GLN A N 1
ATOM 693 C CA . GLN A 1 87 ? 13.139 5.828 -23.267 1.00 72.81 87 GLN A CA 1
ATOM 694 C C . GLN A 1 87 ? 12.162 4.670 -23.027 1.00 72.81 87 GLN A C 1
ATOM 696 O O . GLN A 1 87 ? 11.433 4.320 -23.956 1.00 72.81 87 GLN A O 1
ATOM 701 N N . LYS A 1 88 ? 12.214 4.006 -21.863 1.00 65.88 88 LYS A N 1
ATOM 702 C CA . LYS A 1 88 ? 11.514 2.725 -21.603 1.00 65.88 88 LYS A CA 1
ATOM 703 C C . LYS A 1 88 ? 10.999 2.573 -20.161 1.00 65.88 88 LYS A C 1
ATOM 705 O O . LYS A 1 88 ? 10.684 1.460 -19.724 1.00 65.88 88 LYS A O 1
ATOM 710 N N . GLY A 1 89 ? 11.003 3.661 -19.405 1.00 65.75 89 GLY A N 1
ATOM 711 C CA . GLY A 1 89 ? 10.563 3.734 -18.022 1.00 65.75 89 GLY A CA 1
ATOM 712 C C . GLY A 1 89 ? 10.690 5.158 -17.482 1.00 65.75 89 GLY A C 1
ATOM 713 O O . GLY A 1 89 ? 10.981 6.098 -18.220 1.00 65.75 89 GLY A O 1
ATOM 714 N N . TYR A 1 90 ? 10.473 5.320 -16.185 1.00 60.41 90 TYR A N 1
ATOM 715 C CA . TYR A 1 90 ? 10.660 6.578 -15.457 1.00 60.41 90 TYR A CA 1
ATOM 716 C C . TYR A 1 90 ? 11.363 6.328 -14.129 1.00 60.41 90 TYR A C 1
ATOM 718 O O . TYR A 1 90 ? 11.214 5.212 -13.583 1.00 60.41 90 TYR A O 1
#

Sequence (90 aa):
VILGCMSYGNKQWAEWVLEKDEALEHFKAAYELGINTWDNGDSERLVGEAIRKFDIPREKLVILTKCFMTVADTPDTHPSKLQNPDQKGY

pLDDT: mean 90.19, std 8.51, range [60.41, 98.12]

Foldseek 3Di:
DEAEQPQEADCLLDVSRDYQVVSLVVVVVCVVVLRAEYEDDNCPVSNVVSCVVVVPDPVSHHYHYDDDQWDFPDSNDDSVPDPDCVVGTD

Organism: Rhodotorula mucilaginosa (NCBI:txid5537)

Nearest PDB structures (foldseek):
  7vg9-assembly1_A  TM=5.060E-01  e=1.788E+00  Clostridium acetobutylicum
  3i4f-assembly1_C  TM=5.722E-01  e=3.982E+00  Bacillus thuringiensis serovar kurstaki str. T03a001
  3i4f-assembly1_B  TM=5.855E-01  e=6.352E+00  Bacillus thuringiensis serovar kurstaki str. T03a001

Secondary structure (DSSP, 8-state):
--EE-TTBS-TTT-TT-B-HHHHHHHHHHHHHTT--EEE-STTHHHHHHHHHHTT--GGG-EEE----S--BSSTTS-GGG-S-HHHHB-